Protein AF-A0A8T3CMQ9-F1 (afdb_monomer_lite)

pLDDT: mean 74.2, std 18.12, range [33.09, 94.25]

Radius of gyration: 25.22 Å; chains: 1; bounding box: 56×62×71 Å

Sequence (171 aa):
MFNLGRTTILVSIICSLKASTELPKGVDRHTYCESCLAITKEMETTERKLSVMSRPQLVERLVDDILCETASFQKHSDLPDDKFTVACKHLLDVHGEDFRDALLRRESERLDVLLCFQSSLACVGVKRHANQNKASFKDSDIENLLEENRENIRITRPVHTNFTKMDKDEL

Organism: NCBI:txid1534307

Foldseek 3Di:
DDDPDDDDPPPPPPPPPPPDQDAPPPADLQLLLLLLVLLLVVLVVQCVVPVVDDQLVSLCCSLVVDDQQDPSSVVRDPDDSVNSSVSNVVLSVPQVVLSSVQSSPDDPDRSSCSRCCPRSVSCPPPDPPPPVPPPPCDVVVVVVVCVVCVVVDDDDDDDPDPPDDDDDDDD

Secondary structure (DSSP, 8-state):
----------SSSSSS-S---PPPTT--HHHHHHHHHHHHHHHHHHHHHTTTS-HHHHHHHHHHT--TT-HHHHTT-SS-HHHHHHHHHHHHHHHHHHHHHHHHH-SS--HHIIIIIIIS-TTTT------S------HHHHHHHHHHTGGG---PPP--------PPP--

Structure (mmCIF, N/CA/C/O backbone):
data_AF-A0A8T3CMQ9-F1
#
_entry.id   AF-A0A8T3CMQ9-F1
#
loop_
_atom_site.group_PDB
_atom_site.id
_atom_site.type_symbol
_atom_site.label_atom_id
_atom_site.label_alt_id
_atom_site.label_comp_id
_atom_site.label_asym_id
_atom_site.label_entity_id
_atom_site.label_seq_id
_atom_site.pdbx_PDB_ins_code
_atom_site.Cartn_x
_atom_site.Cartn_y
_atom_site.Cartn_z
_atom_site.occupancy
_atom_site.B_iso_or_equiv
_atom_site.auth_seq_id
_atom_site.auth_comp_id
_atom_site.auth_asym_id
_atom_site.auth_atom_id
_atom_site.pdbx_PDB_model_num
ATOM 1 N N . MET A 1 1 ? -31.484 32.809 -38.516 1.00 38.22 1 MET A N 1
ATOM 2 C CA . MET A 1 1 ? -32.156 31.518 -38.254 1.00 38.22 1 MET A CA 1
ATOM 3 C C . MET A 1 1 ? -31.407 30.822 -37.137 1.00 38.22 1 MET A C 1
ATOM 5 O O . MET A 1 1 ? -30.219 30.571 -37.279 1.00 38.22 1 MET A O 1
ATOM 9 N N . PHE A 1 2 ? -32.085 30.614 -36.011 1.00 41.66 2 PHE A N 1
ATOM 10 C CA . PHE A 1 2 ? -31.596 29.836 -34.877 1.00 41.66 2 PHE A CA 1
ATOM 11 C C . PHE A 1 2 ? -31.521 28.357 -35.260 1.00 41.66 2 PHE A C 1
ATOM 13 O O . PHE A 1 2 ? -32.481 27.838 -35.818 1.00 41.66 2 PHE A O 1
ATOM 20 N N . ASN A 1 3 ? -30.423 27.691 -34.908 1.00 34.66 3 ASN A N 1
ATOM 21 C CA . ASN A 1 3 ? -30.440 26.304 -34.439 1.00 34.66 3 ASN A CA 1
ATOM 22 C C . ASN A 1 3 ? -29.225 26.087 -33.533 1.00 34.66 3 ASN A C 1
ATOM 24 O O . ASN A 1 3 ? -28.201 25.522 -33.901 1.00 34.66 3 ASN A O 1
ATOM 28 N N . LEU A 1 4 ? -29.377 26.640 -32.332 1.00 50.62 4 LEU A N 1
ATOM 29 C CA . LEU A 1 4 ? -28.588 26.382 -31.142 1.00 50.62 4 LEU A CA 1
ATOM 30 C C . LEU A 1 4 ? -29.315 25.245 -30.409 1.00 50.62 4 LEU A C 1
ATOM 32 O O . LEU A 1 4 ? -30.372 25.475 -29.826 1.00 50.62 4 LEU A O 1
ATOM 36 N N . GLY A 1 5 ? -28.831 24.007 -30.507 1.00 47.41 5 GLY A N 1
ATOM 37 C CA . GLY A 1 5 ? -29.563 22.882 -29.934 1.00 47.41 5 GLY A CA 1
ATOM 38 C C . GLY A 1 5 ? -28.807 21.562 -29.943 1.00 47.41 5 GLY A C 1
ATOM 39 O O . GLY A 1 5 ? -28.726 20.903 -30.969 1.00 47.41 5 GLY A O 1
ATOM 40 N N . ARG A 1 6 ? -28.395 21.142 -28.741 1.00 55.41 6 ARG A N 1
ATOM 41 C CA . ARG A 1 6 ? -28.188 19.740 -28.337 1.00 55.41 6 ARG A CA 1
ATOM 42 C C . ARG A 1 6 ? -26.960 19.014 -28.907 1.00 55.41 6 ARG A C 1
ATOM 44 O O . ARG A 1 6 ? -27.089 17.994 -29.569 1.00 55.41 6 ARG A O 1
ATOM 51 N N . THR A 1 7 ? -25.776 19.415 -28.457 1.00 55.72 7 THR A N 1
ATOM 52 C CA . THR A 1 7 ? -24.668 18.469 -28.225 1.00 55.72 7 THR A CA 1
ATOM 53 C C . THR A 1 7 ? -24.259 18.519 -26.757 1.00 55.72 7 THR A C 1
ATOM 55 O O . THR A 1 7 ? -23.317 19.175 -26.336 1.00 55.72 7 THR A O 1
ATOM 58 N N . THR A 1 8 ? -25.104 17.849 -25.977 1.00 52.03 8 THR A N 1
ATOM 59 C CA . THR A 1 8 ? -24.703 16.903 -24.935 1.00 52.03 8 THR A CA 1
ATOM 60 C C . THR A 1 8 ? -23.704 17.400 -23.890 1.00 52.03 8 THR A C 1
ATOM 62 O O . THR A 1 8 ? -22.504 17.154 -23.933 1.00 52.03 8 THR A O 1
ATOM 65 N N . ILE A 1 9 ? -24.287 18.014 -22.865 1.00 52.09 9 ILE A N 1
ATOM 66 C CA . ILE A 1 9 ? -23.825 18.028 -21.477 1.00 52.09 9 ILE A CA 1
ATOM 67 C C . ILE A 1 9 ? -23.526 16.571 -21.054 1.00 52.09 9 ILE A C 1
ATOM 69 O O . ILE A 1 9 ? -24.392 15.877 -20.536 1.00 52.09 9 ILE A O 1
ATOM 73 N N . LEU A 1 10 ? -22.327 16.067 -21.348 1.00 49.25 10 LEU A N 1
ATOM 74 C CA . LEU A 1 10 ? -21.850 14.730 -20.950 1.00 49.25 10 LEU A CA 1
ATOM 75 C C . LEU A 1 10 ? -20.390 14.773 -20.468 1.00 49.25 10 LEU A C 1
ATOM 77 O O . LEU A 1 10 ? -19.663 13.796 -20.563 1.00 49.25 10 LEU A O 1
ATOM 81 N N . VAL A 1 11 ? -19.942 15.916 -19.940 1.00 50.50 11 VAL A N 1
ATOM 82 C CA . VAL A 1 11 ? -18.594 16.052 -19.345 1.00 50.50 11 VAL A CA 1
ATOM 83 C C . VAL A 1 11 ? -18.657 16.300 -17.828 1.00 50.50 11 VAL A C 1
ATOM 85 O O . VAL A 1 11 ? -17.646 16.268 -17.141 1.00 50.50 11 VAL A O 1
ATOM 88 N N . SER A 1 12 ? -19.853 16.461 -17.248 1.00 47.94 12 SER A N 1
ATOM 89 C CA . SER A 1 12 ? -20.006 16.823 -15.827 1.00 47.94 12 SER A CA 1
ATOM 90 C C . SER A 1 12 ? -20.242 15.646 -14.863 1.00 47.94 12 SER A C 1
ATOM 92 O O . SER A 1 12 ? -20.352 15.884 -13.663 1.00 47.94 12 SER A O 1
ATOM 94 N N . ILE A 1 13 ? -20.311 14.392 -15.330 1.00 51.28 13 ILE A N 1
ATOM 95 C CA . ILE A 1 13 ? -20.595 13.209 -14.479 1.00 51.28 13 ILE A CA 1
ATOM 96 C C . ILE A 1 13 ? -19.397 12.245 -14.432 1.00 51.28 13 ILE A C 1
ATOM 98 O O . ILE A 1 13 ? -19.554 11.033 -14.386 1.00 51.28 13 ILE A O 1
ATOM 102 N N . ILE A 1 14 ? -18.170 12.767 -14.471 1.00 50.75 14 ILE A N 1
ATOM 103 C CA . ILE A 1 14 ? -16.961 11.966 -14.188 1.00 50.75 14 ILE A CA 1
ATOM 104 C C . ILE A 1 14 ? -16.330 12.385 -12.841 1.00 50.75 14 ILE A C 1
ATOM 106 O O . ILE A 1 14 ? -15.496 11.682 -12.285 1.00 50.75 14 ILE A O 1
ATOM 110 N N . CYS A 1 15 ? -16.799 13.478 -12.224 1.00 46.88 15 CYS A N 1
ATOM 111 C CA . CYS A 1 15 ? -16.174 14.071 -11.033 1.00 46.88 15 CYS A CA 1
ATOM 112 C C . CYS A 1 15 ? -16.724 13.623 -9.663 1.00 46.88 15 CYS A C 1
ATOM 114 O O . CYS A 1 15 ? -16.370 14.236 -8.658 1.00 46.88 15 CYS A O 1
ATOM 116 N N . SER A 1 16 ? -17.573 12.593 -9.553 1.00 42.88 16 SER A N 1
ATOM 117 C CA . SER A 1 16 ? -18.178 12.249 -8.241 1.00 42.88 16 SER A CA 1
ATOM 118 C C . SER A 1 16 ? -18.223 10.763 -7.885 1.00 42.88 16 SER A C 1
ATOM 120 O O . SER A 1 16 ? -18.827 10.404 -6.882 1.00 42.88 16 SER A O 1
ATOM 122 N N . LEU A 1 17 ? -17.546 9.903 -8.646 1.00 45.91 17 LEU A N 1
ATOM 123 C CA . LEU A 1 17 ? -17.463 8.463 -8.369 1.00 45.91 17 LEU A CA 1
ATOM 124 C C . LEU A 1 17 ? -16.039 8.016 -8.010 1.00 45.91 17 LEU A C 1
ATOM 126 O O . LEU A 1 17 ? -15.643 6.897 -8.311 1.00 45.91 17 LEU A O 1
ATOM 130 N N . LYS A 1 18 ? -15.272 8.845 -7.287 1.00 53.72 18 LYS A N 1
ATOM 131 C CA . LYS A 1 18 ? -14.305 8.258 -6.347 1.00 53.72 18 LYS A CA 1
ATOM 132 C C . LYS A 1 18 ? -15.130 7.706 -5.197 1.00 53.72 18 LYS A C 1
ATOM 134 O O . LYS A 1 18 ? -15.404 8.404 -4.224 1.00 53.72 18 LYS A O 1
ATOM 139 N N . ALA A 1 19 ? -15.651 6.506 -5.446 1.00 52.81 19 ALA A N 1
ATOM 140 C CA . ALA A 1 19 ? -16.470 5.733 -4.542 1.00 52.81 19 ALA A CA 1
ATOM 141 C C . ALA A 1 19 ? -15.854 5.799 -3.147 1.00 52.81 19 ALA A C 1
ATOM 143 O O . ALA A 1 19 ? -14.639 5.670 -2.985 1.00 52.81 19 ALA A O 1
ATOM 144 N N . SER A 1 20 ? -16.696 6.039 -2.146 1.00 56.69 20 SER A N 1
ATOM 145 C CA . SER A 1 20 ? -16.342 5.754 -0.763 1.00 56.69 20 SER A CA 1
ATOM 146 C C . SER A 1 20 ? -15.700 4.372 -0.741 1.00 56.69 20 SER A C 1
ATOM 148 O O . SER A 1 20 ? -16.359 3.421 -1.152 1.00 56.69 20 SER A O 1
ATOM 150 N N . THR A 1 21 ? -14.426 4.280 -0.347 1.00 65.50 21 THR A N 1
ATOM 151 C CA . THR A 1 21 ? -13.707 3.008 -0.243 1.00 65.50 21 THR A CA 1
ATOM 152 C C . THR A 1 21 ? -14.597 2.044 0.534 1.00 65.50 21 THR A C 1
ATOM 154 O O . THR A 1 21 ? -14.900 2.310 1.701 1.00 65.50 21 THR A O 1
ATOM 157 N N . GLU A 1 22 ? -15.113 1.009 -0.130 1.00 80.56 22 GLU A N 1
ATOM 158 C CA . GLU A 1 22 ? -15.978 0.035 0.525 1.00 80.56 22 GLU A CA 1
ATOM 159 C C . GLU A 1 22 ? -15.117 -0.706 1.547 1.00 80.56 22 GLU A C 1
ATOM 161 O O . GLU A 1 22 ? -14.062 -1.242 1.213 1.00 80.56 22 GLU A O 1
ATOM 166 N N . LEU A 1 23 ? -15.499 -0.621 2.820 1.00 86.69 23 LEU A N 1
ATOM 167 C CA . LEU A 1 23 ? -14.726 -1.212 3.905 1.00 86.69 23 LEU A CA 1
ATOM 168 C C . LEU A 1 23 ? -15.211 -2.643 4.148 1.00 86.69 23 LEU A C 1
ATOM 170 O O . LEU A 1 23 ? -16.426 -2.876 4.170 1.00 86.69 23 LEU A O 1
ATOM 174 N N . PRO A 1 24 ? -14.301 -3.596 4.411 1.00 88.81 24 PRO A N 1
ATOM 175 C CA . PRO A 1 24 ? -14.709 -4.936 4.790 1.00 88.81 24 PRO A CA 1
ATOM 176 C C . PRO A 1 24 ? -15.499 -4.905 6.105 1.00 88.81 24 PRO A C 1
ATOM 178 O O . PRO A 1 24 ? -15.272 -4.075 6.991 1.00 88.81 24 PRO A O 1
ATOM 181 N N . LYS A 1 25 ? -16.453 -5.830 6.249 1.00 86.31 25 LYS A N 1
ATOM 182 C CA . LYS A 1 25 ? -17.323 -5.894 7.433 1.00 86.31 25 LYS A CA 1
ATOM 183 C C . LYS A 1 25 ? -16.494 -5.977 8.717 1.00 86.31 25 LYS A C 1
ATOM 185 O O . LYS A 1 25 ? -15.635 -6.839 8.855 1.00 86.31 25 LYS A O 1
ATOM 190 N N . GLY A 1 26 ? -16.806 -5.110 9.680 1.00 83.00 26 GLY A N 1
ATOM 191 C CA . GLY A 1 26 ? -16.168 -5.104 11.001 1.00 83.00 26 GLY A CA 1
ATOM 192 C C . GLY A 1 26 ? -14.825 -4.369 11.078 1.00 83.00 26 GLY A C 1
ATOM 193 O O . GLY A 1 26 ? -14.278 -4.264 12.180 1.00 83.00 26 GLY A O 1
ATOM 194 N N . VAL A 1 27 ? -14.335 -3.830 9.957 1.00 87.44 27 VAL A N 1
ATOM 195 C CA . VAL A 1 27 ? -13.130 -2.999 9.873 1.00 87.44 27 VAL A CA 1
ATOM 196 C C . VAL A 1 27 ? -13.534 -1.532 9.772 1.00 87.44 27 VAL A C 1
ATOM 198 O O . VAL A 1 27 ? -14.283 -1.139 8.878 1.00 87.44 27 VAL A O 1
ATOM 201 N N . ASP A 1 28 ? -13.043 -0.709 10.695 1.00 88.50 28 ASP A N 1
ATOM 202 C CA . ASP A 1 28 ? -13.224 0.737 10.619 1.00 88.50 28 ASP A CA 1
ATOM 203 C C . ASP A 1 28 ? -12.142 1.400 9.751 1.00 88.50 28 ASP A C 1
ATOM 205 O O . ASP A 1 28 ? -11.120 0.807 9.395 1.00 88.50 28 ASP A O 1
ATOM 209 N N . ARG A 1 29 ? -12.368 2.668 9.398 1.00 89.31 29 ARG A N 1
ATOM 210 C CA . ARG A 1 29 ? -11.481 3.399 8.488 1.00 89.31 29 ARG A CA 1
ATOM 211 C C . ARG A 1 29 ? -10.080 3.625 9.058 1.00 89.31 29 ARG A C 1
ATOM 213 O O . ARG A 1 29 ? -9.127 3.704 8.289 1.00 89.31 29 ARG A O 1
ATOM 220 N N . HIS A 1 30 ? -9.947 3.731 10.380 1.00 87.56 30 HIS A N 1
ATOM 221 C CA . HIS A 1 30 ? -8.646 3.871 11.022 1.00 87.56 30 HIS A CA 1
ATOM 222 C C . HIS A 1 30 ? -7.858 2.565 10.893 1.00 87.56 30 HIS A C 1
ATOM 224 O O . HIS A 1 30 ? -6.737 2.592 10.395 1.00 87.56 30 HIS A O 1
ATOM 230 N N . THR A 1 31 ? -8.465 1.417 11.219 1.00 86.94 31 THR A N 1
ATOM 231 C CA . THR A 1 31 ? -7.854 0.095 10.987 1.00 86.94 31 THR A CA 1
ATOM 232 C C . THR A 1 31 ? -7.465 -0.105 9.524 1.00 86.94 31 THR A C 1
ATOM 234 O O . THR A 1 31 ? -6.372 -0.591 9.240 1.00 86.94 31 THR A O 1
ATOM 237 N N . TYR A 1 32 ? -8.327 0.298 8.590 1.00 90.38 32 TYR A N 1
ATOM 238 C CA . TYR A 1 32 ? -8.062 0.166 7.158 1.00 90.38 32 TYR A CA 1
ATOM 239 C C . TYR A 1 32 ? -6.863 1.014 6.702 1.00 90.38 32 TYR A C 1
ATOM 241 O O . TYR A 1 32 ? -5.991 0.524 5.985 1.00 90.38 32 TYR A O 1
ATOM 249 N N . CYS A 1 33 ? -6.767 2.264 7.169 1.00 90.94 33 CYS A N 1
ATOM 250 C CA . CYS A 1 33 ? -5.608 3.118 6.910 1.00 90.94 33 CYS A CA 1
ATOM 251 C C . CYS A 1 33 ? -4.321 2.539 7.512 1.00 90.94 33 CYS A C 1
ATOM 253 O O . CYS A 1 33 ? -3.334 2.403 6.795 1.00 90.94 33 CYS A O 1
ATOM 255 N N . GLU A 1 34 ? -4.330 2.143 8.788 1.00 88.31 34 GLU A N 1
ATOM 256 C CA . GLU A 1 34 ? -3.153 1.557 9.445 1.00 88.31 34 GLU A CA 1
ATOM 257 C C . GLU A 1 34 ? -2.685 0.269 8.750 1.00 88.31 34 GLU A C 1
ATOM 259 O O . GLU A 1 34 ? -1.486 0.062 8.571 1.00 88.31 34 GLU A O 1
ATOM 264 N N . SER A 1 35 ? -3.622 -0.545 8.255 1.00 89.44 35 SER A N 1
ATOM 265 C CA . SER A 1 35 ? -3.309 -1.744 7.465 1.00 89.44 35 SER A CA 1
ATOM 266 C C . SER A 1 35 ? -2.594 -1.393 6.162 1.00 89.44 35 SER A C 1
ATOM 268 O O . SER A 1 35 ? -1.588 -2.012 5.818 1.00 89.44 35 SER A O 1
ATOM 270 N N . CYS A 1 36 ? -3.054 -0.354 5.457 1.00 91.94 36 CYS A N 1
ATOM 271 C CA . CYS A 1 36 ? -2.364 0.127 4.264 1.00 91.94 36 CYS A CA 1
ATOM 272 C C . CYS A 1 36 ? -0.956 0.637 4.595 1.00 91.94 36 CYS A C 1
ATOM 274 O O . CYS A 1 36 ? 0.011 0.291 3.919 1.00 91.94 36 CYS A O 1
ATOM 276 N N . LEU A 1 37 ? -0.804 1.415 5.668 1.00 90.19 37 LEU A N 1
ATOM 277 C CA . LEU A 1 37 ? 0.503 1.930 6.074 1.00 90.19 37 LEU A CA 1
ATOM 278 C C . LEU A 1 37 ? 1.478 0.803 6.424 1.00 90.19 37 LEU A C 1
ATOM 280 O O . LEU A 1 37 ? 2.637 0.848 6.008 1.00 90.19 37 LEU A O 1
ATOM 284 N N . ALA A 1 38 ? 1.010 -0.238 7.109 1.00 87.56 38 ALA A N 1
ATOM 285 C CA . ALA A 1 38 ? 1.816 -1.421 7.374 1.00 87.56 38 ALA A CA 1
ATOM 286 C C . ALA A 1 38 ? 2.229 -2.142 6.078 1.00 87.56 38 ALA A C 1
ATOM 288 O O . ALA A 1 38 ? 3.399 -2.506 5.952 1.00 87.56 38 ALA A O 1
ATOM 289 N N . ILE A 1 39 ? 1.332 -2.253 5.084 1.00 89.69 39 ILE A N 1
ATOM 290 C CA . ILE A 1 39 ? 1.652 -2.826 3.764 1.00 89.69 39 ILE A CA 1
ATOM 291 C C . ILE A 1 39 ? 2.798 -2.028 3.137 1.00 89.69 39 ILE A C 1
ATOM 293 O O . ILE A 1 39 ? 3.815 -2.596 2.744 1.00 89.69 39 ILE A O 1
ATOM 297 N N . THR A 1 40 ? 2.674 -0.698 3.097 1.00 90.69 40 THR A N 1
ATOM 298 C CA . THR A 1 40 ? 3.692 0.153 2.463 1.00 90.69 40 THR A CA 1
ATOM 299 C C . THR A 1 40 ? 5.050 0.065 3.145 1.00 90.69 40 THR A C 1
ATOM 301 O O . THR A 1 40 ? 6.082 0.104 2.480 1.00 90.69 40 THR A O 1
ATOM 304 N N . LYS A 1 41 ? 5.071 -0.123 4.464 1.00 88.06 41 LYS A N 1
ATOM 305 C CA . LYS A 1 41 ? 6.309 -0.266 5.228 1.00 88.06 41 LYS A CA 1
ATOM 306 C C . LYS A 1 41 ? 6.998 -1.612 4.991 1.00 88.06 41 LYS A C 1
ATOM 308 O O . LYS A 1 41 ? 8.233 -1.673 4.945 1.00 88.06 41 LYS A O 1
ATOM 313 N N . GLU A 1 42 ? 6.221 -2.680 4.826 1.00 86.69 42 GLU A N 1
ATOM 314 C CA . GLU A 1 42 ? 6.749 -3.982 4.414 1.00 86.69 42 GLU A CA 1
ATOM 315 C C . GLU A 1 42 ? 7.292 -3.896 2.980 1.00 86.69 42 GLU A C 1
ATOM 317 O O . GLU A 1 42 ? 8.437 -4.281 2.746 1.00 86.69 42 GLU A O 1
ATOM 322 N N . MET A 1 43 ? 6.558 -3.262 2.055 1.00 88.62 43 MET A N 1
ATOM 323 C CA . MET A 1 43 ? 7.029 -3.003 0.687 1.00 88.62 43 MET A CA 1
ATOM 324 C C . MET A 1 43 ? 8.343 -2.216 0.664 1.00 88.62 43 MET A C 1
ATOM 326 O O . MET A 1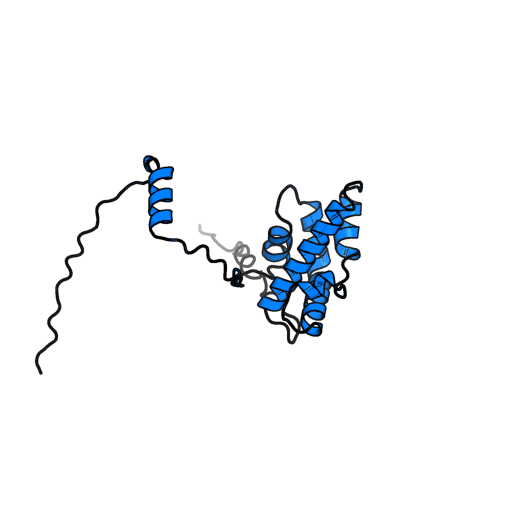 43 ? 9.283 -2.626 -0.004 1.00 88.62 43 MET A O 1
ATOM 330 N N . GLU A 1 44 ? 8.472 -1.130 1.430 1.00 88.69 44 GLU A N 1
ATOM 331 C CA . GLU A 1 44 ? 9.731 -0.376 1.545 1.00 88.69 44 GLU A CA 1
ATOM 332 C C . GLU A 1 44 ? 10.893 -1.251 2.033 1.00 88.69 44 GLU A C 1
ATOM 334 O O . GLU A 1 44 ? 12.045 -1.095 1.621 1.00 88.69 44 GLU A O 1
ATOM 339 N N . THR A 1 45 ? 10.607 -2.171 2.951 1.00 86.50 45 THR A N 1
ATOM 340 C CA . THR A 1 45 ? 11.610 -3.082 3.503 1.00 86.50 45 THR A CA 1
ATOM 341 C C . THR A 1 45 ? 12.029 -4.129 2.478 1.00 86.50 45 THR A C 1
ATOM 343 O O . THR A 1 45 ? 13.224 -4.406 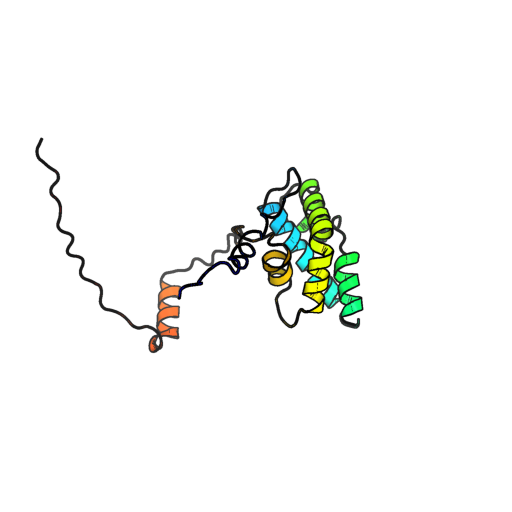2.350 1.00 86.50 45 THR A O 1
ATOM 346 N N . THR A 1 46 ? 11.079 -4.663 1.719 1.00 85.56 46 THR A N 1
ATOM 347 C CA . THR A 1 46 ? 11.323 -5.593 0.615 1.00 85.56 46 THR A CA 1
ATOM 348 C C . THR A 1 46 ? 12.039 -4.908 -0.550 1.00 85.56 46 THR A C 1
ATOM 350 O O . THR A 1 46 ? 13.013 -5.456 -1.060 1.00 85.56 46 THR A O 1
ATOM 353 N N . GLU A 1 47 ? 11.676 -3.672 -0.898 1.00 87.56 47 GLU A N 1
ATOM 354 C CA . GLU A 1 47 ? 12.326 -2.872 -1.947 1.00 87.56 47 GLU A CA 1
ATOM 355 C C . GLU A 1 47 ? 13.816 -2.671 -1.653 1.00 87.56 47 GLU A C 1
ATOM 357 O O . GLU A 1 47 ? 14.660 -2.869 -2.526 1.00 87.56 47 GLU A O 1
ATOM 362 N N . ARG A 1 48 ? 14.168 -2.383 -0.393 1.00 88.12 48 ARG A N 1
ATOM 363 C CA . ARG A 1 48 ? 15.573 -2.287 0.037 1.00 88.12 48 ARG A CA 1
ATOM 364 C C . ARG A 1 48 ? 16.336 -3.608 -0.102 1.00 88.12 48 ARG A C 1
ATOM 366 O O . ARG A 1 48 ? 17.520 -3.586 -0.432 1.00 88.12 48 ARG A O 1
ATOM 373 N N . LYS A 1 49 ? 15.681 -4.747 0.152 1.00 86.50 49 LYS A N 1
ATOM 374 C CA . LYS A 1 49 ? 16.289 -6.088 0.052 1.00 86.50 49 LYS A CA 1
ATOM 375 C C . LYS A 1 49 ? 16.464 -6.544 -1.398 1.00 86.50 49 LYS A C 1
ATOM 377 O O . LYS A 1 49 ? 17.423 -7.245 -1.698 1.00 86.50 49 LYS A O 1
ATOM 382 N N . LEU A 1 50 ? 15.547 -6.154 -2.281 1.00 86.06 50 LEU A N 1
ATOM 383 C CA . LEU A 1 50 ? 15.473 -6.601 -3.675 1.00 86.06 50 LEU A CA 1
ATOM 384 C C . LEU A 1 50 ? 16.000 -5.554 -4.671 1.00 86.06 50 LEU A C 1
ATOM 386 O O . LEU A 1 50 ? 15.685 -5.613 -5.857 1.00 86.06 50 LEU A O 1
ATOM 390 N N . SER A 1 51 ? 16.833 -4.618 -4.212 1.00 78.81 51 SER A N 1
ATOM 391 C CA . SER A 1 51 ? 17.309 -3.453 -4.979 1.00 78.81 51 SER A CA 1
ATOM 392 C C . SER A 1 51 ? 18.062 -3.776 -6.279 1.00 78.81 51 SER A C 1
ATOM 394 O O . SER A 1 51 ? 18.253 -2.895 -7.111 1.00 78.81 51 SER A O 1
ATOM 396 N N . VAL A 1 52 ? 18.470 -5.032 -6.474 1.00 87.38 52 VAL A N 1
ATOM 397 C CA . VAL A 1 52 ? 19.184 -5.512 -7.669 1.00 87.38 52 VAL A CA 1
ATOM 398 C C . VAL A 1 52 ? 18.228 -5.960 -8.792 1.00 87.38 52 VAL A C 1
ATOM 400 O O . VAL A 1 52 ? 18.668 -6.241 -9.905 1.00 87.38 52 VAL A O 1
ATOM 403 N N . MET A 1 53 ? 16.922 -6.061 -8.523 1.00 88.75 53 MET A N 1
ATOM 404 C CA . MET A 1 53 ? 15.927 -6.513 -9.502 1.00 88.75 53 MET A CA 1
ATOM 405 C C . MET A 1 53 ? 15.540 -5.417 -10.501 1.00 88.75 53 MET A C 1
ATOM 407 O O . MET A 1 53 ? 15.581 -4.223 -10.201 1.00 88.75 53 MET A O 1
ATOM 411 N N . SER A 1 54 ? 15.104 -5.830 -11.697 1.00 91.12 54 SER A N 1
ATOM 412 C CA . SER A 1 54 ? 14.484 -4.899 -12.648 1.00 91.12 54 SER A CA 1
ATOM 413 C C . SER A 1 54 ? 13.173 -4.350 -12.079 1.00 91.12 54 SER A C 1
ATOM 415 O O . SER A 1 54 ? 12.492 -5.038 -11.316 1.00 91.12 54 SER A O 1
ATOM 417 N N . ARG A 1 55 ? 12.786 -3.126 -12.468 1.00 89.88 55 ARG A N 1
ATOM 418 C CA . ARG A 1 55 ? 11.583 -2.477 -11.920 1.00 89.88 55 ARG A CA 1
ATOM 419 C C . ARG A 1 55 ? 10.318 -3.342 -12.043 1.00 89.88 55 ARG A C 1
ATOM 421 O O . ARG A 1 55 ? 9.657 -3.493 -11.024 1.00 89.88 55 ARG A O 1
ATOM 428 N N . PRO A 1 56 ? 9.997 -3.963 -13.195 1.00 91.25 56 PRO A N 1
ATOM 429 C CA . PRO A 1 56 ? 8.800 -4.797 -13.304 1.00 91.25 56 PRO A CA 1
ATOM 430 C C . PRO A 1 56 ? 8.837 -6.017 -12.376 1.00 91.25 56 PRO A C 1
ATOM 432 O O . PRO A 1 56 ? 7.876 -6.278 -11.666 1.00 91.25 56 PRO A O 1
ATOM 435 N N . GLN A 1 57 ? 9.973 -6.720 -12.305 1.00 90.94 57 GLN A N 1
ATOM 436 C CA . GLN A 1 57 ? 10.124 -7.885 -11.423 1.00 90.94 57 GLN A CA 1
ATOM 437 C C . GLN A 1 57 ? 10.033 -7.507 -9.944 1.00 90.94 57 GLN A C 1
ATOM 439 O O . GLN A 1 57 ? 9.463 -8.247 -9.149 1.00 90.94 57 GLN A O 1
ATOM 444 N N . LEU A 1 58 ? 10.601 -6.356 -9.581 1.00 89.81 58 LEU A N 1
ATOM 445 C CA . LEU A 1 58 ? 10.496 -5.808 -8.240 1.00 89.81 58 LEU A CA 1
ATOM 446 C C . LEU A 1 58 ? 9.038 -5.497 -7.884 1.00 89.81 58 LEU A C 1
ATOM 448 O O . LEU A 1 58 ? 8.619 -5.836 -6.787 1.00 89.81 58 LEU A O 1
ATOM 452 N N . VAL A 1 59 ? 8.267 -4.878 -8.784 1.00 90.56 59 VAL A N 1
ATOM 453 C CA . VAL A 1 59 ? 6.858 -4.544 -8.518 1.00 90.56 59 VAL A CA 1
ATOM 454 C C . VAL A 1 59 ? 6.010 -5.790 -8.290 1.00 90.56 59 VAL A C 1
ATOM 456 O O . VAL A 1 59 ? 5.282 -5.822 -7.302 1.00 90.56 59 VAL A O 1
ATOM 459 N N . GLU A 1 60 ? 6.153 -6.824 -9.123 1.00 90.19 60 GLU A N 1
ATOM 460 C CA . GLU A 1 60 ? 5.433 -8.090 -8.908 1.00 90.19 60 GLU A CA 1
ATOM 461 C C . GLU A 1 60 ? 5.752 -8.670 -7.530 1.00 90.19 60 GLU A C 1
ATOM 463 O O . GLU A 1 60 ? 4.861 -8.978 -6.747 1.00 90.19 60 GLU A O 1
ATOM 468 N N . ARG A 1 61 ? 7.039 -8.698 -7.167 1.00 87.69 61 ARG A N 1
ATOM 469 C CA . ARG A 1 61 ? 7.484 -9.159 -5.847 1.00 87.69 61 ARG A CA 1
ATOM 470 C C . ARG A 1 61 ? 6.927 -8.316 -4.706 1.00 87.69 61 ARG A C 1
ATOM 472 O O . ARG A 1 61 ? 6.565 -8.857 -3.670 1.00 87.69 61 ARG A O 1
ATOM 479 N N . LEU A 1 62 ? 6.859 -6.999 -4.877 1.00 87.12 62 LEU A N 1
ATOM 480 C CA . LEU A 1 62 ? 6.354 -6.097 -3.848 1.00 87.12 62 LEU A CA 1
ATOM 481 C C . LEU A 1 62 ? 4.870 -6.290 -3.566 1.00 87.12 62 LEU A C 1
ATOM 483 O O . LEU A 1 62 ? 4.475 -6.023 -2.440 1.00 87.12 62 LEU A O 1
ATOM 487 N N . VAL A 1 63 ? 4.067 -6.706 -4.545 1.00 86.50 63 VAL A N 1
ATOM 488 C CA . VAL A 1 63 ? 2.625 -6.915 -4.359 1.00 86.50 63 VAL A CA 1
ATOM 489 C C . VAL A 1 63 ? 2.326 -8.363 -3.972 1.00 86.50 63 VAL A C 1
ATOM 491 O O . VAL A 1 63 ? 1.592 -8.590 -3.012 1.00 86.50 63 VAL A O 1
ATOM 494 N N . ASP A 1 64 ? 2.940 -9.332 -4.652 1.00 84.56 64 ASP A N 1
ATOM 495 C CA . ASP A 1 64 ? 2.632 -10.756 -4.484 1.00 84.56 64 ASP A CA 1
ATOM 496 C C . ASP A 1 64 ? 3.252 -11.365 -3.221 1.00 84.56 64 ASP A C 1
ATOM 498 O O . ASP A 1 64 ? 2.653 -12.247 -2.603 1.00 84.56 64 ASP A O 1
ATOM 502 N N . ASP A 1 65 ? 4.435 -10.898 -2.803 1.00 79.44 65 ASP A N 1
ATOM 503 C CA . ASP A 1 65 ? 5.113 -11.447 -1.623 1.00 79.44 65 ASP A CA 1
ATOM 504 C C . ASP A 1 65 ? 4.618 -10.802 -0.308 1.00 79.44 65 ASP A C 1
ATOM 506 O O . ASP A 1 65 ? 5.151 -11.100 0.767 1.00 79.44 65 ASP A O 1
ATOM 510 N N . ILE A 1 66 ? 3.605 -9.921 -0.345 1.00 79.31 66 ILE A N 1
ATOM 511 C CA . ILE A 1 66 ? 3.032 -9.362 0.887 1.00 79.31 66 ILE A CA 1
ATOM 512 C C . ILE A 1 66 ? 2.222 -10.421 1.615 1.00 79.31 66 ILE A C 1
ATOM 514 O O . ILE A 1 66 ? 1.164 -10.871 1.178 1.00 79.31 66 ILE A O 1
ATOM 518 N N . LEU A 1 67 ? 2.683 -10.732 2.820 1.00 74.94 67 LEU A N 1
ATOM 519 C CA . LEU A 1 67 ? 2.016 -11.649 3.722 1.00 74.94 67 LEU A CA 1
ATOM 520 C C . LEU A 1 67 ? 1.316 -10.867 4.838 1.00 74.94 67 LEU A C 1
ATOM 522 O O . LEU A 1 67 ? 1.933 -10.483 5.834 1.00 74.94 67 LEU A O 1
ATOM 526 N N . CYS A 1 68 ? -0.001 -10.703 4.695 1.00 78.94 68 CYS A N 1
ATOM 527 C CA . CYS A 1 68 ? -0.891 -10.063 5.675 1.00 78.94 68 CYS A CA 1
ATOM 528 C C . CYS A 1 68 ? -0.919 -10.738 7.059 1.00 78.94 68 CYS A C 1
ATOM 530 O O . CYS A 1 68 ? -1.492 -10.199 7.999 1.00 78.94 68 CYS A O 1
ATOM 532 N N . GLU A 1 69 ? -0.333 -11.928 7.179 1.00 70.06 69 GLU A N 1
ATOM 533 C CA . GLU A 1 69 ? -0.312 -12.750 8.394 1.00 70.06 69 GLU A CA 1
ATOM 534 C C . GLU A 1 69 ? 1.034 -12.662 9.138 1.00 70.06 69 GLU A C 1
ATOM 536 O O . GLU A 1 69 ? 1.266 -13.383 10.106 1.00 70.06 69 GLU A O 1
ATOM 541 N N . THR A 1 70 ? 1.959 -11.806 8.689 1.00 65.12 70 THR A N 1
ATOM 542 C CA . THR A 1 70 ? 3.295 -11.707 9.290 1.00 65.12 70 THR A CA 1
ATOM 543 C C . THR A 1 70 ? 3.310 -10.925 10.601 1.00 65.12 70 THR A C 1
ATOM 545 O O . THR A 1 70 ? 2.606 -9.935 10.793 1.00 65.12 70 THR A O 1
ATOM 548 N N . ALA A 1 71 ? 4.208 -11.324 11.504 1.00 53.56 71 ALA A N 1
ATOM 549 C CA . ALA A 1 71 ? 4.403 -10.658 12.791 1.00 53.56 71 ALA A CA 1
ATOM 550 C C . ALA A 1 71 ? 4.890 -9.195 12.662 1.00 53.56 71 ALA A C 1
ATOM 552 O O . ALA A 1 71 ? 4.720 -8.410 13.595 1.00 53.56 71 ALA A O 1
ATOM 553 N N . SER A 1 72 ? 5.510 -8.811 11.534 1.00 56.94 72 SER A N 1
ATOM 554 C CA . SER A 1 72 ? 5.864 -7.410 11.239 1.00 56.94 72 SER A CA 1
ATOM 555 C C . SER A 1 72 ? 4.623 -6.566 10.964 1.00 56.94 72 SER A C 1
ATOM 557 O O . SER A 1 72 ? 4.550 -5.425 11.415 1.00 56.94 72 SER A O 1
ATOM 559 N N . PHE A 1 73 ? 3.631 -7.159 10.305 1.00 58.47 73 PHE A N 1
ATOM 560 C CA . PHE A 1 73 ? 2.335 -6.563 10.030 1.00 58.47 73 PHE A CA 1
ATOM 561 C C . PHE A 1 73 ? 1.528 -6.355 11.324 1.00 58.47 73 PHE A C 1
ATOM 563 O O . PHE A 1 73 ? 1.051 -5.257 11.596 1.00 58.47 73 PHE A O 1
ATOM 570 N N . GLN A 1 74 ? 1.493 -7.367 12.194 1.00 60.94 74 GLN A N 1
ATOM 571 C CA . GLN A 1 74 ? 0.763 -7.355 13.474 1.00 60.94 74 GLN A CA 1
ATOM 572 C C . GLN A 1 74 ? 1.374 -6.428 14.542 1.00 60.94 74 GLN A C 1
ATOM 574 O O . GLN A 1 74 ? 0.691 -5.987 15.460 1.00 60.94 74 GLN A O 1
ATOM 579 N N . LYS A 1 75 ? 2.659 -6.069 14.422 1.00 59.84 75 LYS A N 1
ATOM 580 C CA . LYS A 1 75 ? 3.349 -5.184 15.382 1.00 59.84 75 LYS A CA 1
ATOM 581 C C . LYS A 1 75 ? 2.931 -3.712 15.311 1.00 59.84 75 LYS A C 1
ATOM 583 O O . LYS A 1 75 ? 3.397 -2.921 16.133 1.00 59.84 75 LYS A O 1
ATOM 588 N N . HIS A 1 76 ? 2.141 -3.323 14.313 1.00 53.22 76 HIS A N 1
ATOM 589 C CA . HIS A 1 76 ? 1.843 -1.921 14.019 1.00 53.22 76 HIS A CA 1
ATOM 590 C C . HIS A 1 76 ? 0.515 -1.410 14.577 1.00 53.22 76 HIS A C 1
ATOM 592 O O . HIS A 1 76 ? 0.214 -0.234 14.392 1.00 53.22 76 HIS A O 1
ATOM 598 N N . SER A 1 77 ? -0.231 -2.220 15.329 1.00 51.16 77 SER A N 1
ATOM 599 C CA . SER A 1 77 ? -1.489 -1.760 15.908 1.00 51.16 77 SER A CA 1
ATOM 600 C C . SER A 1 77 ? -1.839 -2.453 17.218 1.00 51.16 77 SER A C 1
ATOM 602 O O . SER A 1 77 ? -1.765 -3.672 17.295 1.00 51.16 77 SER A O 1
ATOM 604 N N . ASP A 1 78 ? -2.365 -1.703 18.188 1.00 58.91 78 ASP A N 1
ATOM 605 C CA . ASP A 1 78 ? -3.089 -2.239 19.357 1.00 58.91 78 ASP A CA 1
ATOM 606 C C . ASP A 1 78 ? -4.463 -2.846 18.970 1.00 58.91 78 ASP A C 1
ATOM 608 O O . ASP A 1 78 ? -5.391 -2.913 19.778 1.00 58.91 78 ASP A O 1
ATOM 612 N N . LEU A 1 79 ? -4.644 -3.204 17.695 1.00 58.47 79 LEU A N 1
ATOM 613 C CA . LEU A 1 79 ? -5.909 -3.649 17.125 1.00 58.47 79 LEU A CA 1
ATOM 614 C C . LEU A 1 79 ? -5.996 -5.181 17.137 1.00 58.47 79 LEU A C 1
ATOM 616 O O . LEU A 1 79 ? -4.971 -5.851 17.060 1.00 58.47 79 LEU A O 1
ATOM 620 N N . PRO A 1 80 ? -7.216 -5.745 17.186 1.00 63.25 80 PRO A N 1
ATOM 621 C CA . PRO A 1 80 ? -7.427 -7.182 17.058 1.00 63.25 80 PRO A CA 1
ATOM 622 C C . PRO A 1 80 ? -6.817 -7.740 15.759 1.00 63.25 80 PRO A C 1
ATOM 624 O O . PRO A 1 80 ? -7.114 -7.238 14.668 1.00 63.25 80 PRO A O 1
ATOM 627 N N . ASP A 1 81 ? -5.987 -8.781 15.882 1.00 69.94 81 ASP A N 1
ATOM 628 C CA . ASP A 1 81 ? -5.218 -9.389 14.779 1.00 69.94 81 ASP A CA 1
ATOM 629 C C . ASP A 1 81 ? -6.093 -9.820 13.585 1.00 69.94 81 ASP A C 1
ATOM 631 O O . ASP A 1 81 ? -5.668 -9.783 12.424 1.00 69.94 81 ASP A O 1
ATOM 635 N N . ASP A 1 82 ? -7.341 -10.207 13.855 1.00 79.00 82 ASP A N 1
ATOM 636 C CA . ASP A 1 82 ? -8.314 -10.658 12.863 1.00 79.00 82 ASP A CA 1
ATOM 637 C C . ASP A 1 82 ? -8.743 -9.526 11.920 1.00 79.00 82 ASP A C 1
ATOM 639 O O . ASP A 1 82 ? -8.711 -9.682 10.697 1.00 79.00 82 ASP A O 1
ATOM 643 N N . LYS A 1 83 ? -9.076 -8.353 12.464 1.00 81.50 83 LYS A N 1
ATOM 644 C CA . LYS A 1 83 ? -9.519 -7.190 11.681 1.00 81.50 83 LYS A CA 1
ATOM 645 C C . LYS A 1 83 ? -8.409 -6.622 10.812 1.00 81.50 83 LYS A C 1
ATOM 647 O O . LYS A 1 83 ? -8.670 -6.210 9.683 1.00 81.50 83 LYS A O 1
ATOM 652 N N . PHE A 1 84 ? -7.183 -6.619 11.324 1.00 82.31 84 PHE A N 1
ATOM 653 C CA . PHE A 1 84 ? -6.017 -6.133 10.592 1.00 82.31 84 PHE A CA 1
ATOM 654 C C . PHE A 1 84 ? -5.686 -7.050 9.404 1.00 82.31 84 PHE A C 1
ATOM 656 O O . PHE A 1 84 ? -5.493 -6.590 8.277 1.00 82.31 84 PHE A O 1
ATOM 663 N N . THR A 1 85 ? -5.743 -8.368 9.623 1.00 85.94 85 THR A N 1
ATOM 664 C CA . THR A 1 85 ? -5.565 -9.367 8.558 1.00 85.94 85 THR A CA 1
ATOM 665 C C . THR A 1 85 ? -6.652 -9.245 7.486 1.00 85.94 85 THR A C 1
ATOM 667 O O . THR A 1 85 ? -6.348 -9.259 6.292 1.00 85.94 85 THR A O 1
ATOM 670 N N . VAL A 1 86 ? -7.919 -9.085 7.893 1.00 89.56 86 VAL A N 1
ATOM 671 C CA . VAL A 1 86 ? -9.049 -8.882 6.968 1.00 89.56 86 VAL A CA 1
ATOM 672 C C . VAL A 1 86 ? -8.861 -7.612 6.136 1.00 89.56 86 VAL A C 1
ATOM 674 O O . VAL A 1 86 ? -9.028 -7.651 4.919 1.00 89.56 86 VAL A O 1
ATOM 677 N N . ALA A 1 87 ? -8.479 -6.501 6.768 1.00 89.75 87 ALA A N 1
ATOM 678 C CA . ALA A 1 87 ? -8.243 -5.233 6.087 1.00 89.75 87 ALA A CA 1
ATOM 679 C C . ALA A 1 87 ? -7.109 -5.325 5.056 1.00 89.75 87 ALA A C 1
ATOM 681 O O . ALA A 1 87 ? -7.260 -4.842 3.938 1.00 89.75 87 ALA A O 1
ATOM 682 N N . CYS A 1 88 ? -6.002 -5.984 5.399 1.00 90.06 88 CYS A N 1
ATOM 683 C CA . CYS A 1 88 ? -4.877 -6.182 4.487 1.00 90.06 88 CYS A CA 1
ATOM 684 C C . CYS A 1 88 ? -5.232 -7.022 3.267 1.00 90.06 88 CYS A C 1
ATOM 686 O O . CYS A 1 88 ? -4.963 -6.612 2.140 1.00 90.06 88 CYS A O 1
ATOM 688 N N . LYS A 1 89 ? -5.879 -8.174 3.485 1.00 90.62 89 LYS A N 1
ATOM 689 C CA . LYS A 1 89 ? -6.307 -9.046 2.386 1.00 90.62 89 LYS A CA 1
ATOM 690 C C . LYS A 1 89 ? -7.253 -8.301 1.453 1.00 90.62 89 LYS A C 1
ATOM 692 O O . LYS A 1 89 ? -7.068 -8.343 0.246 1.00 90.62 89 LYS A O 1
ATOM 697 N N . HIS A 1 90 ? -8.198 -7.554 2.020 1.00 92.75 90 HIS A N 1
ATOM 698 C CA . HIS A 1 90 ? -9.110 -6.723 1.244 1.00 92.75 90 HIS A CA 1
ATOM 699 C C . HIS A 1 90 ? -8.387 -5.622 0.450 1.00 92.75 90 HIS A C 1
ATOM 701 O O . HIS A 1 90 ? -8.707 -5.402 -0.711 1.00 92.75 90 HIS A O 1
ATOM 707 N N . LEU A 1 91 ? -7.399 -4.938 1.042 1.00 92.44 91 LEU A N 1
ATOM 708 C CA . LEU A 1 91 ? -6.610 -3.913 0.346 1.00 92.44 91 LEU A CA 1
ATOM 709 C C . LEU A 1 91 ? -5.893 -4.477 -0.883 1.00 92.44 91 LEU A C 1
ATOM 711 O O . LEU A 1 91 ? -5.925 -3.848 -1.935 1.00 92.44 91 LEU A O 1
ATOM 715 N N . LEU A 1 92 ? -5.260 -5.644 -0.755 1.00 91.44 92 LEU A N 1
ATOM 716 C CA . LEU A 1 92 ? -4.541 -6.276 -1.863 1.00 91.44 92 LEU A CA 1
ATOM 717 C C . LEU A 1 92 ? -5.489 -6.845 -2.922 1.00 91.44 92 LEU A C 1
ATOM 719 O O . LEU A 1 92 ? -5.201 -6.731 -4.106 1.00 91.44 92 LEU A O 1
ATOM 723 N N . ASP A 1 93 ? -6.625 -7.408 -2.509 1.00 92.12 93 ASP A N 1
ATOM 724 C CA . ASP A 1 93 ? -7.630 -7.956 -3.426 1.00 92.12 93 ASP A CA 1
ATOM 725 C C . ASP A 1 93 ? -8.292 -6.855 -4.270 1.00 92.12 93 ASP A C 1
ATOM 727 O O . ASP A 1 93 ? -8.423 -6.981 -5.484 1.00 92.12 93 ASP A O 1
ATOM 731 N N . VAL A 1 94 ? -8.651 -5.731 -3.642 1.00 92.62 94 VAL A N 1
ATOM 732 C CA . VAL A 1 94 ? -9.364 -4.636 -4.319 1.00 92.62 94 VAL A CA 1
ATOM 733 C C . VAL A 1 94 ? -8.420 -3.682 -5.050 1.00 92.62 94 VAL A C 1
ATOM 735 O O . VAL A 1 94 ? -8.771 -3.187 -6.117 1.00 92.62 94 VAL A O 1
ATOM 738 N N . HIS A 1 95 ? -7.238 -3.402 -4.494 1.00 92.88 95 HIS A N 1
ATOM 739 C CA . HIS A 1 95 ? -6.328 -2.368 -5.006 1.00 92.88 95 HIS A CA 1
ATOM 740 C C . HIS A 1 95 ? -4.980 -2.910 -5.493 1.00 92.88 95 HIS A C 1
ATOM 742 O O . HIS A 1 95 ? -4.102 -2.117 -5.827 1.00 92.88 95 HIS A O 1
ATOM 748 N N . GLY A 1 96 ? -4.780 -4.230 -5.543 1.00 91.06 96 GLY A N 1
ATOM 749 C CA . GLY A 1 96 ? -3.506 -4.832 -5.947 1.00 91.06 96 GLY A CA 1
ATOM 750 C C . GLY A 1 96 ? -3.043 -4.383 -7.333 1.00 91.06 96 GLY A C 1
ATOM 751 O O . GLY A 1 96 ? -1.890 -3.987 -7.494 1.00 91.06 96 GLY A O 1
ATOM 752 N N . GLU A 1 97 ? -3.948 -4.350 -8.315 1.00 92.75 97 GLU A N 1
ATOM 753 C CA . GLU A 1 97 ? -3.629 -3.858 -9.663 1.00 92.75 97 GLU A CA 1
ATOM 754 C C . GLU A 1 97 ? -3.332 -2.354 -9.683 1.00 92.75 97 GLU A C 1
ATOM 756 O O . GLU A 1 97 ? -2.342 -1.934 -10.282 1.00 92.75 97 GLU A O 1
ATOM 761 N N . ASP A 1 98 ? -4.112 -1.545 -8.958 1.00 93.00 98 ASP A N 1
ATOM 762 C CA . ASP A 1 98 ? -3.846 -0.107 -8.821 1.00 93.00 98 ASP A CA 1
ATOM 763 C C . ASP A 1 98 ? -2.466 0.138 -8.190 1.00 93.00 98 ASP A C 1
ATOM 765 O O . ASP A 1 98 ? -1.740 1.050 -8.588 1.00 93.00 98 ASP A O 1
ATOM 769 N N . PHE A 1 99 ? -2.074 -0.696 -7.222 1.00 93.88 99 PHE A N 1
ATOM 770 C CA . PHE A 1 99 ? -0.754 -0.647 -6.605 1.00 93.88 99 PHE A CA 1
ATOM 771 C C . PHE A 1 99 ? 0.341 -1.034 -7.593 1.00 93.88 99 PHE A C 1
ATOM 773 O O . PHE A 1 99 ? 1.344 -0.322 -7.655 1.00 93.88 99 PHE A O 1
ATOM 780 N N . ARG A 1 100 ? 0.167 -2.096 -8.392 1.00 94.25 100 ARG A N 1
ATOM 781 C CA . ARG A 1 100 ? 1.137 -2.460 -9.441 1.00 94.25 100 ARG A CA 1
ATOM 782 C C . ARG A 1 100 ? 1.338 -1.303 -10.415 1.00 94.25 100 ARG A C 1
ATOM 784 O O . ARG A 1 100 ? 2.471 -0.866 -10.625 1.00 94.25 100 ARG A O 1
ATOM 791 N N . ASP A 1 101 ? 0.250 -0.745 -10.933 1.00 93.81 101 ASP A N 1
ATOM 792 C CA . ASP A 1 101 ? 0.281 0.373 -11.875 1.00 93.81 101 ASP A CA 1
ATOM 793 C C . ASP A 1 101 ? 0.957 1.617 -11.285 1.00 93.81 101 ASP A C 1
ATOM 795 O O . ASP A 1 101 ? 1.819 2.234 -11.923 1.00 93.81 101 ASP A O 1
ATOM 799 N N . ALA A 1 102 ? 0.605 1.970 -10.048 1.00 92.75 102 ALA A N 1
ATOM 800 C CA . ALA A 1 102 ? 1.204 3.082 -9.324 1.00 92.75 102 ALA A CA 1
ATOM 801 C C . ALA A 1 102 ? 2.710 2.868 -9.106 1.00 92.75 102 ALA A C 1
ATOM 803 O O . ALA A 1 102 ? 3.519 3.762 -9.360 1.00 92.75 102 ALA A O 1
ATOM 804 N N . LEU A 1 103 ? 3.113 1.668 -8.685 1.00 92.44 103 LEU A N 1
ATOM 805 C CA . LEU A 1 103 ? 4.509 1.320 -8.435 1.00 92.44 103 LEU A CA 1
ATOM 806 C C . LEU A 1 103 ? 5.349 1.309 -9.717 1.00 92.44 103 LEU A C 1
ATOM 808 O O . LEU A 1 103 ? 6.508 1.731 -9.682 1.00 92.44 103 LEU A O 1
ATOM 812 N N . LEU A 1 104 ? 4.793 0.877 -10.849 1.00 93.25 104 LEU A N 1
ATOM 813 C CA . LEU A 1 104 ? 5.484 0.910 -12.142 1.00 93.25 104 LEU A CA 1
ATOM 814 C C . LEU A 1 104 ? 5.770 2.341 -12.610 1.00 93.25 104 LEU A C 1
ATOM 816 O O . LEU A 1 104 ? 6.817 2.586 -13.206 1.00 93.25 104 LEU A O 1
ATOM 820 N N . ARG A 1 105 ? 4.866 3.280 -12.315 1.00 91.44 105 ARG A N 1
ATOM 821 C CA . ARG A 1 105 ? 4.978 4.698 -12.704 1.00 91.44 105 ARG A CA 1
ATOM 822 C C . ARG A 1 105 ? 5.665 5.572 -11.654 1.00 91.44 105 ARG A C 1
ATOM 824 O O . ARG A 1 105 ? 5.898 6.750 -11.900 1.00 91.44 105 ARG A O 1
ATOM 831 N N . ARG A 1 106 ? 5.972 5.015 -10.481 1.00 87.62 106 ARG A N 1
ATOM 832 C CA . ARG A 1 106 ? 6.573 5.743 -9.360 1.00 87.62 106 ARG A CA 1
ATOM 833 C C . ARG A 1 106 ? 7.979 6.231 -9.708 1.00 87.62 106 ARG A C 1
ATOM 835 O O . ARG A 1 106 ? 8.865 5.425 -9.980 1.00 87.62 106 ARG A O 1
ATOM 842 N N . GLU A 1 107 ? 8.190 7.537 -9.569 1.00 80.62 107 GLU A N 1
ATOM 843 C CA . GLU A 1 107 ? 9.502 8.172 -9.742 1.00 80.62 107 GLU A CA 1
ATOM 844 C C . GLU A 1 107 ? 10.202 8.435 -8.399 1.00 80.62 107 GLU A C 1
ATOM 846 O O . GLU A 1 107 ? 11.258 7.872 -8.126 1.00 80.62 107 GLU A O 1
ATOM 851 N N . SER A 1 108 ? 9.613 9.272 -7.536 1.00 75.50 108 SER A N 1
ATOM 852 C CA . SER A 1 108 ? 10.223 9.670 -6.250 1.00 75.50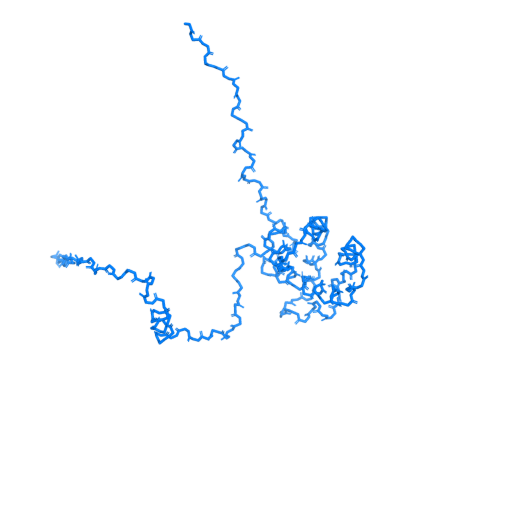 108 SER A CA 1
ATOM 853 C C . SER A 1 108 ? 9.241 9.763 -5.081 1.00 75.50 108 SER A C 1
ATOM 855 O O . SER A 1 108 ? 9.636 10.057 -3.951 1.00 75.50 108 SER A O 1
ATOM 857 N N . GLU A 1 109 ? 7.958 9.500 -5.326 1.00 82.50 109 GLU A N 1
ATOM 858 C CA . GLU A 1 109 ? 6.932 9.641 -4.302 1.00 82.50 109 GLU A CA 1
ATOM 859 C C . GLU A 1 109 ? 7.134 8.642 -3.158 1.00 82.50 109 GLU A C 1
ATOM 861 O O . GLU A 1 109 ? 7.593 7.504 -3.342 1.00 82.50 109 GLU A O 1
ATOM 866 N N . ARG A 1 110 ? 6.775 9.079 -1.948 1.00 89.75 110 ARG A N 1
ATOM 867 C CA . ARG A 1 110 ? 6.722 8.199 -0.782 1.00 89.75 110 ARG A CA 1
ATOM 868 C C . ARG A 1 110 ? 5.659 7.125 -0.999 1.00 89.75 110 ARG A C 1
ATOM 870 O O . ARG A 1 110 ? 4.537 7.445 -1.394 1.00 89.75 110 ARG A O 1
ATOM 877 N N . LEU A 1 111 ? 6.002 5.874 -0.692 1.00 90.19 111 LEU A N 1
ATOM 878 C CA . LEU A 1 111 ? 5.120 4.723 -0.908 1.00 90.19 111 LEU A CA 1
ATOM 879 C C . LEU A 1 111 ? 3.804 4.849 -0.141 1.00 90.19 111 LEU A C 1
ATOM 881 O O . LEU A 1 111 ? 2.746 4.566 -0.695 1.00 90.19 111 LEU A O 1
ATOM 885 N N . ASP A 1 112 ? 3.854 5.341 1.097 1.00 90.50 112 ASP A N 1
ATOM 886 C CA . ASP A 1 112 ? 2.659 5.540 1.916 1.00 90.50 112 ASP A CA 1
ATOM 887 C C . ASP A 1 112 ? 1.681 6.553 1.305 1.00 90.50 112 ASP A C 1
ATOM 889 O O . ASP A 1 112 ? 0.472 6.325 1.297 1.00 90.50 112 ASP A O 1
ATOM 893 N N . VAL A 1 113 ? 2.189 7.649 0.738 1.00 91.69 113 VAL A N 1
ATOM 894 C CA . VAL A 1 113 ? 1.365 8.654 0.051 1.00 91.69 113 VAL A CA 1
ATOM 895 C C . VAL A 1 113 ? 0.743 8.068 -1.215 1.00 91.69 113 VAL A C 1
ATOM 897 O O . VAL A 1 113 ? -0.477 8.134 -1.388 1.00 91.69 113 VAL A O 1
ATOM 900 N N . LEU A 1 114 ? 1.568 7.456 -2.062 1.00 93.81 114 LEU A N 1
ATOM 901 C CA . LEU A 1 114 ? 1.140 6.894 -3.339 1.00 93.81 114 LEU A CA 1
ATOM 902 C C . LEU A 1 114 ? 0.067 5.814 -3.153 1.00 93.81 114 LEU A C 1
ATOM 904 O O . LEU A 1 114 ? -0.992 5.855 -3.781 1.00 93.81 114 LEU A O 1
ATOM 908 N N . LEU A 1 115 ? 0.294 4.858 -2.255 1.00 93.56 115 LEU A N 1
ATOM 909 C CA . LEU A 1 115 ? -0.584 3.697 -2.133 1.00 93.56 115 LEU A CA 1
ATOM 910 C C . LEU A 1 115 ? -1.785 3.975 -1.221 1.00 93.56 115 LEU A C 1
ATOM 912 O O . LEU A 1 115 ? -2.916 3.638 -1.579 1.00 93.56 115 LEU A O 1
ATOM 916 N N . CYS A 1 116 ? -1.593 4.652 -0.084 1.00 93.25 116 CYS A N 1
ATOM 917 C CA . CYS A 1 116 ? -2.655 4.801 0.921 1.00 93.25 116 CYS A CA 1
ATOM 918 C C . CYS A 1 116 ? -3.501 6.063 0.783 1.00 93.25 116 CYS A C 1
ATOM 920 O O . CYS A 1 116 ? -4.653 6.074 1.221 1.00 93.25 116 CYS A O 1
ATOM 922 N N . PHE A 1 117 ? -2.961 7.133 0.197 1.00 91.75 117 PHE A N 1
ATOM 923 C CA . PHE A 1 117 ? -3.697 8.390 0.037 1.00 91.75 117 PHE A CA 1
ATOM 924 C C . PHE A 1 117 ? -4.159 8.634 -1.394 1.00 91.75 117 PHE A C 1
ATOM 926 O O . PHE A 1 117 ? -5.207 9.251 -1.566 1.00 91.75 117 PHE A O 1
ATOM 933 N N . GLN A 1 118 ? -3.416 8.166 -2.400 1.00 91.38 118 GLN A N 1
ATOM 934 C CA . GLN A 1 118 ? -3.753 8.406 -3.805 1.00 91.38 118 GLN A CA 1
ATOM 935 C C . GLN A 1 118 ? -4.424 7.200 -4.473 1.00 91.38 118 GLN A C 1
ATOM 937 O O . GLN A 1 118 ? -5.477 7.378 -5.081 1.00 91.38 118 GLN A O 1
ATOM 942 N N . SER A 1 119 ? -3.848 5.999 -4.338 1.00 91.56 119 SER A N 1
ATOM 943 C CA . SER A 1 119 ? -4.3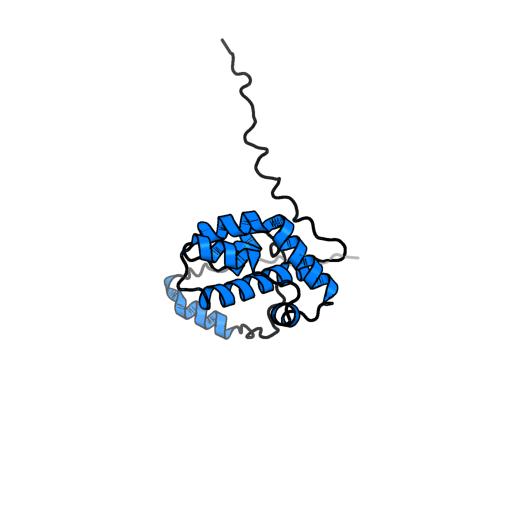17 4.803 -5.061 1.00 91.56 119 SER A CA 1
ATOM 944 C C . SER A 1 119 ? -5.536 4.158 -4.390 1.00 91.56 119 SER A C 1
ATOM 946 O O . SER A 1 119 ? -6.605 4.096 -4.982 1.00 91.56 119 SER A O 1
ATOM 948 N N . SER A 1 120 ? -5.426 3.758 -3.117 1.00 91.88 120 SER A N 1
ATOM 949 C CA . SER A 1 120 ? -6.537 3.107 -2.387 1.00 91.88 120 SER A CA 1
ATOM 950 C C . SER A 1 120 ? -7.487 4.077 -1.676 1.00 91.88 120 SER A C 1
ATOM 952 O O . SER A 1 120 ? -8.584 3.704 -1.257 1.00 91.88 120 SER A O 1
ATOM 954 N N . LEU A 1 121 ? -7.051 5.324 -1.469 1.00 93.00 121 LEU A N 1
ATOM 955 C CA . LEU A 1 121 ? -7.729 6.320 -0.627 1.00 93.00 121 LEU A CA 1
ATOM 956 C C . LEU A 1 121 ? -7.989 5.853 0.825 1.00 93.00 121 LEU A C 1
ATOM 958 O O . LEU A 1 121 ? -8.779 6.479 1.539 1.00 93.00 121 LEU A O 1
ATOM 962 N N . ALA A 1 122 ? -7.325 4.786 1.284 1.00 91.50 122 ALA A N 1
ATOM 963 C CA . ALA A 1 122 ? -7.533 4.175 2.595 1.00 91.50 122 ALA A CA 1
ATOM 964 C C . ALA A 1 122 ? -7.377 5.174 3.754 1.00 91.50 122 ALA A C 1
ATOM 966 O O . ALA A 1 122 ? -8.131 5.127 4.726 1.00 91.50 122 ALA A O 1
ATOM 967 N N . CYS A 1 123 ? -6.437 6.113 3.628 1.00 91.31 123 CYS A N 1
ATOM 968 C CA . CYS A 1 123 ? -6.121 7.093 4.667 1.00 91.31 123 CYS A CA 1
ATOM 969 C C . CYS A 1 123 ? -6.778 8.468 4.477 1.00 91.31 123 CYS A C 1
ATOM 971 O O . CYS A 1 123 ? -6.574 9.371 5.294 1.00 91.31 123 CYS A O 1
ATOM 973 N N . VAL A 1 124 ? -7.588 8.663 3.433 1.00 90.06 124 VAL A N 1
ATOM 974 C CA . VAL A 1 124 ? -8.257 9.951 3.206 1.00 90.06 124 VAL A CA 1
ATOM 975 C C . VAL A 1 124 ? -9.276 10.218 4.315 1.00 90.06 124 VAL A C 1
ATOM 977 O O . VAL A 1 124 ? -10.181 9.424 4.569 1.00 90.06 124 VAL A O 1
ATOM 980 N N . GLY A 1 125 ? -9.130 11.363 4.986 1.00 84.62 125 GLY A N 1
ATOM 981 C CA . GLY A 1 125 ? -10.005 11.776 6.087 1.00 84.62 125 GLY A CA 1
ATOM 982 C C . GLY A 1 125 ? -9.739 11.068 7.421 1.00 84.62 125 GLY A C 1
ATOM 983 O O . GLY A 1 125 ? -10.419 11.367 8.402 1.00 84.62 125 GLY A O 1
ATOM 984 N N . VAL A 1 126 ? -8.746 10.175 7.496 1.00 86.56 126 VAL A N 1
ATOM 985 C CA . VAL A 1 126 ? -8.318 9.566 8.759 1.00 86.56 126 VAL A CA 1
ATOM 986 C C . VAL A 1 126 ? -7.388 10.540 9.474 1.00 86.56 126 VAL A C 1
ATOM 988 O O . VAL A 1 126 ? -6.299 10.861 8.998 1.00 86.56 126 VAL A O 1
ATOM 991 N N . LYS A 1 127 ? -7.814 11.032 10.641 1.00 77.38 127 LYS A N 1
ATOM 992 C CA . LYS A 1 127 ? -6.915 11.773 11.527 1.00 77.38 127 LYS A CA 1
ATOM 993 C C . LYS A 1 127 ? -5.917 10.772 12.091 1.00 77.38 127 LYS A C 1
ATOM 995 O O . LYS A 1 127 ? -6.287 9.971 12.943 1.00 77.38 127 LYS A O 1
ATOM 1000 N N . ARG A 1 128 ? -4.660 10.826 11.641 1.00 61.34 128 ARG A N 1
ATOM 1001 C CA . ARG A 1 128 ? -3.583 10.129 12.346 1.00 61.34 128 ARG A CA 1
ATOM 1002 C C . ARG A 1 128 ? -3.591 10.644 13.780 1.00 61.34 128 ARG A C 1
ATOM 1004 O O . ARG A 1 128 ? -3.448 11.850 14.002 1.00 61.34 128 ARG A O 1
ATOM 1011 N N . HIS A 1 129 ? -3.754 9.743 14.744 1.00 54.22 129 HIS A N 1
ATOM 1012 C CA . HIS A 1 129 ? -3.299 10.013 16.096 1.00 54.22 129 HIS A CA 1
ATOM 1013 C C . HIS A 1 129 ? -1.783 10.135 15.990 1.00 54.22 129 HIS A C 1
ATOM 1015 O O . HIS A 1 129 ? -1.055 9.157 16.109 1.00 54.22 129 HIS A O 1
ATOM 1021 N N . ALA A 1 130 ? -1.300 11.336 15.656 1.00 48.91 130 ALA A N 1
ATOM 1022 C CA . ALA A 1 130 ? 0.100 11.656 15.820 1.00 48.91 130 ALA A CA 1
ATOM 1023 C C . ALA A 1 130 ? 0.428 11.237 17.247 1.00 48.91 130 ALA A C 1
ATOM 1025 O O . ALA A 1 130 ? -0.250 11.687 18.180 1.00 48.91 130 ALA A O 1
ATOM 1026 N N . ASN A 1 131 ? 1.385 10.316 17.383 1.00 46.03 131 ASN A N 1
ATOM 1027 C CA . ASN A 1 131 ? 1.988 9.967 18.655 1.00 46.03 131 ASN A CA 1
ATOM 1028 C C . ASN A 1 131 ? 2.012 11.219 19.520 1.00 46.03 131 ASN A C 1
ATOM 1030 O O . ASN A 1 131 ? 2.401 12.289 19.047 1.00 46.03 131 ASN A O 1
ATOM 1034 N N . GLN A 1 132 ? 1.600 11.087 20.774 1.00 43.41 132 GLN A N 1
ATOM 1035 C CA . GLN A 1 132 ? 1.563 12.170 21.752 1.00 43.41 132 GLN A CA 1
ATOM 1036 C C . GLN A 1 132 ? 2.937 12.827 22.012 1.00 43.41 132 GLN A C 1
ATOM 1038 O O . GLN A 1 132 ? 3.055 13.656 22.900 1.00 43.41 132 GLN A O 1
ATOM 1043 N N . ASN A 1 133 ? 3.947 12.580 21.178 1.00 45.88 133 ASN A N 1
ATOM 1044 C CA . ASN A 1 133 ? 4.986 13.545 20.853 1.00 45.88 133 ASN A CA 1
ATOM 1045 C C . ASN A 1 133 ? 4.413 14.679 19.983 1.00 45.88 133 ASN A C 1
ATOM 1047 O O . ASN A 1 133 ? 4.918 14.975 18.900 1.00 45.88 133 ASN A O 1
ATOM 1051 N N . LYS A 1 134 ? 3.388 15.383 20.479 1.00 50.12 134 LYS A N 1
ATOM 1052 C CA . LYS A 1 134 ? 3.331 16.810 20.177 1.00 50.12 134 LYS A CA 1
ATOM 1053 C C . LYS A 1 134 ? 4.605 17.364 20.801 1.00 50.12 134 LYS A C 1
ATOM 1055 O O . LYS A 1 134 ? 4.660 17.535 22.017 1.00 50.12 134 LYS A O 1
ATOM 1060 N N . ALA A 1 135 ? 5.631 17.633 19.994 1.00 57.00 135 ALA A N 1
ATOM 1061 C CA . ALA A 1 135 ? 6.479 18.761 20.336 1.00 57.00 135 ALA A CA 1
ATOM 1062 C C . ALA A 1 135 ? 5.486 19.898 20.592 1.00 57.00 135 ALA A C 1
ATOM 1064 O O . ALA A 1 135 ? 4.685 20.223 19.713 1.00 57.00 135 ALA A O 1
ATOM 1065 N N . SER A 1 136 ? 5.382 20.321 21.852 1.00 58.12 136 SER A N 1
ATOM 1066 C CA . SER A 1 136 ? 4.493 21.410 22.221 1.00 58.12 136 SER A CA 1
ATOM 1067 C C . SER A 1 136 ? 4.966 22.590 21.397 1.00 58.12 136 SER A C 1
ATOM 1069 O O . SER A 1 136 ? 6.057 23.085 21.653 1.00 58.12 136 SER A O 1
ATOM 1071 N N . PHE A 1 137 ? 4.215 22.931 20.354 1.00 63.22 137 PHE A N 1
ATOM 1072 C CA . PHE A 1 137 ? 4.500 24.092 19.536 1.00 63.22 137 PHE A CA 1
ATOM 1073 C C . PHE A 1 137 ? 4.217 25.290 20.433 1.00 63.22 137 PHE A C 1
ATOM 1075 O O . PHE A 1 137 ? 3.061 25.567 20.762 1.00 63.22 137 PHE A O 1
ATOM 1082 N N . LYS A 1 138 ? 5.286 25.873 20.964 1.00 78.06 138 LYS A N 1
ATOM 1083 C CA . LYS A 1 138 ? 5.231 26.991 21.899 1.00 78.06 138 LYS A CA 1
ATOM 1084 C C . LYS A 1 138 ? 5.175 28.283 21.104 1.00 78.06 138 LYS A C 1
ATOM 1086 O O . LYS A 1 138 ? 5.625 28.344 19.964 1.00 78.06 138 LYS A O 1
ATOM 1091 N N . ASP A 1 139 ? 4.726 29.348 21.750 1.00 75.25 139 ASP A N 1
ATOM 1092 C CA . ASP A 1 139 ? 4.744 30.686 21.154 1.00 75.25 139 ASP A CA 1
ATOM 1093 C C . ASP A 1 139 ? 6.164 31.098 20.712 1.00 75.25 139 ASP A C 1
ATOM 1095 O O . ASP A 1 139 ? 6.324 31.802 19.722 1.00 75.25 139 ASP A O 1
ATOM 1099 N N . SER A 1 140 ? 7.210 30.569 21.360 1.00 75.31 140 SER A N 1
ATOM 1100 C CA . SER A 1 140 ? 8.604 30.748 20.931 1.00 75.31 140 SER A CA 1
ATOM 1101 C C . SER A 1 140 ? 8.917 30.145 19.559 1.00 75.31 140 SER A C 1
ATOM 1103 O O . SER A 1 140 ? 9.784 30.648 18.855 1.00 75.31 140 SER A O 1
ATOM 1105 N N . ASP A 1 141 ? 8.233 29.068 19.174 1.00 81.06 141 ASP A N 1
ATOM 1106 C CA . ASP A 1 141 ? 8.422 28.425 17.872 1.00 81.06 141 ASP A CA 1
ATOM 1107 C C . ASP A 1 141 ? 7.740 29.241 16.766 1.00 81.06 141 ASP A C 1
ATOM 1109 O O . ASP A 1 141 ? 8.243 29.306 15.647 1.00 81.06 141 ASP A O 1
ATOM 1113 N N . ILE A 1 142 ? 6.633 29.920 17.097 1.00 77.25 142 ILE A N 1
ATOM 1114 C CA . ILE A 1 142 ? 6.003 30.918 16.224 1.00 77.25 142 ILE A CA 1
ATOM 1115 C C . ILE A 1 142 ? 6.956 32.092 16.026 1.00 77.25 142 ILE A C 1
ATOM 1117 O O . ILE A 1 142 ? 7.217 32.462 14.887 1.00 77.25 142 ILE A O 1
ATOM 1121 N N . GLU A 1 143 ? 7.505 32.642 17.111 1.00 81.31 143 GLU A N 1
ATOM 1122 C CA . GLU A 1 143 ? 8.418 33.788 17.048 1.00 81.31 143 GLU A CA 1
ATOM 1123 C C . GLU A 1 143 ? 9.657 33.474 16.197 1.00 81.31 143 GLU A C 1
ATOM 1125 O O . GLU A 1 143 ? 10.011 34.244 15.308 1.00 81.31 143 GLU A O 1
ATOM 1130 N N . ASN A 1 144 ? 10.257 32.295 16.386 1.00 81.81 144 ASN A N 1
ATOM 1131 C CA . ASN A 1 144 ? 11.398 31.855 15.583 1.00 81.81 144 ASN A CA 1
ATOM 1132 C C . ASN A 1 144 ? 11.039 31.721 14.099 1.00 81.81 144 ASN A C 1
ATOM 1134 O O . ASN A 1 144 ? 11.791 32.171 13.240 1.00 81.81 144 ASN A O 1
ATOM 1138 N N . LEU A 1 145 ? 9.872 31.155 13.781 1.00 81.50 145 LEU A N 1
ATOM 1139 C CA . LEU A 1 145 ? 9.428 30.987 12.397 1.00 81.50 145 LEU A CA 1
ATOM 1140 C C . LEU A 1 145 ? 9.114 32.338 11.732 1.00 81.50 145 LEU A C 1
ATOM 1142 O O . LEU A 1 145 ? 9.349 32.502 10.530 1.00 81.50 145 LEU A O 1
ATOM 1146 N N . LEU A 1 146 ? 8.620 33.308 12.509 1.00 80.38 146 LEU A N 1
ATOM 1147 C CA . LEU A 1 146 ? 8.396 34.682 12.062 1.00 80.38 146 LEU A CA 1
ATOM 1148 C C . LEU A 1 146 ? 9.716 35.429 11.817 1.00 80.38 146 LEU A C 1
ATOM 1150 O O . LEU A 1 146 ? 9.839 36.125 10.811 1.00 80.38 146 LEU A O 1
ATOM 1154 N N . GLU A 1 147 ? 10.713 35.256 12.681 1.00 80.00 147 GLU A N 1
ATOM 1155 C CA . GLU A 1 147 ? 12.049 35.836 12.495 1.00 80.00 147 GLU A CA 1
ATOM 1156 C C . GLU A 1 147 ? 12.774 35.229 11.285 1.00 80.00 147 GLU A C 1
ATOM 1158 O O . GLU A 1 147 ? 13.289 35.956 10.434 1.00 80.00 147 GLU A O 1
ATOM 1163 N N . GLU A 1 148 ? 12.740 33.904 11.130 1.00 83.12 148 GLU A N 1
ATOM 1164 C CA . GLU A 1 148 ? 13.359 33.201 9.996 1.00 83.12 148 GLU A CA 1
ATOM 1165 C C . GLU A 1 148 ? 12.748 33.591 8.642 1.00 83.12 148 GLU A C 1
ATOM 1167 O O . GLU A 1 148 ? 13.420 33.540 7.612 1.00 83.12 148 GLU A O 1
ATOM 1172 N N . ASN A 1 149 ? 11.480 34.010 8.629 1.00 79.50 149 ASN A N 1
ATOM 1173 C CA . ASN A 1 149 ? 10.748 34.373 7.415 1.00 79.50 149 ASN A CA 1
ATOM 1174 C C . ASN A 1 149 ? 10.407 35.862 7.352 1.00 79.50 149 ASN A C 1
ATOM 1176 O O . ASN A 1 149 ? 9.490 36.256 6.625 1.00 79.50 149 ASN A O 1
ATOM 1180 N N . ARG A 1 150 ? 11.144 36.704 8.083 1.00 76.06 150 ARG A N 1
ATOM 1181 C CA . ARG A 1 150 ? 10.850 38.133 8.240 1.00 76.06 150 ARG A CA 1
ATOM 1182 C C . ARG A 1 150 ? 10.688 38.879 6.914 1.00 76.06 150 ARG A C 1
ATOM 1184 O O . ARG A 1 150 ? 9.837 39.758 6.809 1.00 76.06 150 ARG A O 1
ATOM 1191 N N . GLU A 1 151 ? 11.449 38.505 5.887 1.00 78.25 151 GLU A N 1
ATOM 1192 C CA . GLU A 1 151 ? 11.365 39.115 4.549 1.00 78.25 151 GLU A CA 1
ATOM 1193 C C . GLU A 1 151 ? 10.077 38.753 3.783 1.00 78.25 151 GLU A C 1
ATOM 1195 O O . GLU A 1 151 ? 9.667 39.474 2.873 1.00 78.25 151 GLU A O 1
ATOM 1200 N N . ASN A 1 152 ? 9.400 37.672 4.179 1.00 70.25 152 ASN A N 1
ATOM 1201 C CA . ASN A 1 152 ? 8.193 37.147 3.537 1.00 70.25 152 ASN A CA 1
ATOM 1202 C C . ASN A 1 152 ? 6.900 37.508 4.287 1.00 70.25 152 ASN A C 1
ATOM 1204 O O . ASN A 1 152 ? 5.799 37.244 3.796 1.00 70.25 152 ASN A O 1
ATOM 1208 N N . ILE A 1 153 ? 7.003 38.124 5.467 1.00 70.06 153 ILE A N 1
ATOM 1209 C CA . ILE A 1 153 ? 5.853 38.450 6.312 1.00 70.06 153 ILE A CA 1
ATOM 1210 C C . ILE A 1 153 ? 5.425 39.895 6.069 1.00 70.06 153 ILE A C 1
ATOM 1212 O O . ILE A 1 153 ? 6.087 40.856 6.457 1.00 70.06 153 ILE A O 1
ATOM 1216 N N . ARG A 1 154 ? 4.251 40.067 5.454 1.00 69.50 154 ARG A N 1
ATOM 1217 C CA . ARG A 1 154 ? 3.575 41.368 5.386 1.00 69.50 154 ARG A CA 1
ATOM 1218 C C . ARG A 1 154 ? 2.711 41.548 6.629 1.00 69.50 154 ARG A C 1
ATOM 1220 O O . ARG A 1 154 ? 1.598 41.034 6.686 1.00 69.50 154 ARG A O 1
ATOM 1227 N N . ILE A 1 155 ? 3.204 42.305 7.608 1.00 66.06 155 ILE A N 1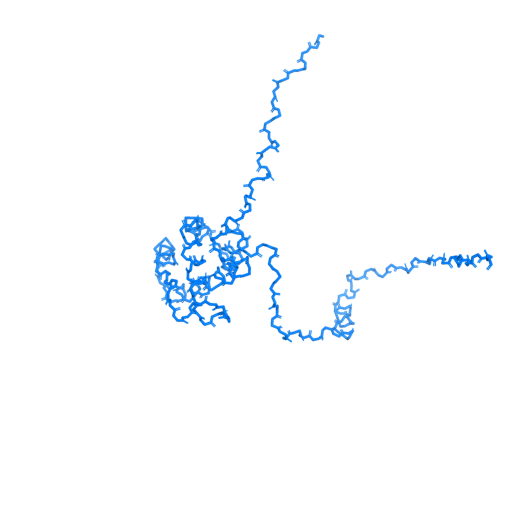
ATOM 1228 C CA . ILE A 1 155 ? 2.404 42.702 8.774 1.00 66.06 155 ILE A CA 1
ATOM 1229 C C . ILE A 1 155 ? 1.359 43.728 8.315 1.00 66.06 155 ILE A C 1
ATOM 1231 O O . ILE A 1 155 ? 1.643 44.918 8.171 1.00 66.06 155 ILE A O 1
ATOM 1235 N N . THR A 1 156 ? 0.135 43.276 8.054 1.00 63.97 156 THR A N 1
ATOM 1236 C CA . THR A 1 156 ? -1.008 44.174 7.859 1.00 63.97 156 THR A CA 1
ATOM 1237 C C . THR A 1 156 ? -1.478 44.697 9.213 1.00 63.97 156 THR A C 1
ATOM 1239 O O . THR A 1 156 ? -1.648 43.919 10.150 1.00 63.97 156 THR A O 1
ATOM 1242 N N . ARG A 1 157 ? -1.685 46.018 9.329 1.00 52.22 157 ARG A N 1
ATOM 1243 C CA . 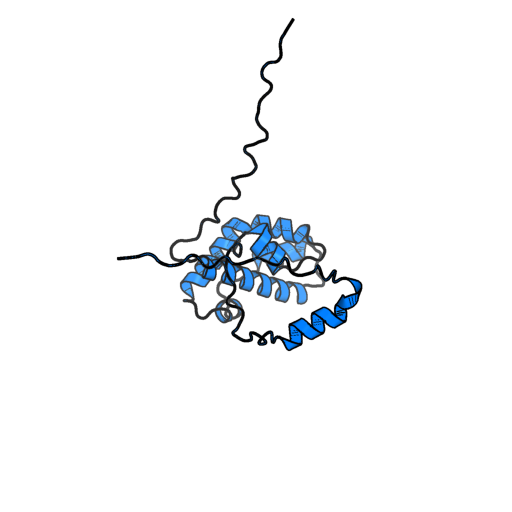ARG A 1 157 ? -2.185 46.652 10.562 1.00 52.22 157 ARG A CA 1
ATOM 1244 C C . ARG A 1 157 ? -3.489 45.984 11.028 1.00 52.22 157 ARG A C 1
ATOM 1246 O O . ARG A 1 157 ? -4.314 45.646 10.177 1.00 52.22 157 ARG A O 1
ATOM 1253 N N . PRO A 1 158 ? -3.706 45.835 12.348 1.00 57.38 158 PRO A N 1
ATOM 1254 C CA . PRO A 1 158 ? -4.953 45.292 12.864 1.00 57.38 158 PRO A CA 1
ATOM 1255 C C . PRO A 1 158 ? -6.129 46.164 12.416 1.00 57.38 158 PRO A C 1
ATOM 1257 O O . PRO A 1 158 ? -6.092 47.392 12.520 1.00 57.38 158 PRO A O 1
ATOM 1260 N N . VAL A 1 159 ? -7.181 45.523 11.908 1.00 52.00 159 VAL A N 1
ATOM 1261 C CA . VAL A 1 159 ? -8.461 46.183 11.654 1.00 52.00 159 VAL A CA 1
ATOM 1262 C C . VAL A 1 159 ? -9.062 46.500 13.020 1.00 52.00 159 VAL A C 1
ATOM 1264 O O . VAL A 1 159 ? -9.431 45.588 13.757 1.00 52.00 159 VAL A O 1
ATOM 1267 N N . HIS A 1 160 ? -9.129 47.781 13.388 1.00 49.28 160 HIS A N 1
ATOM 1268 C CA . HIS A 1 160 ? -9.865 48.212 14.575 1.00 49.28 160 HIS A CA 1
ATOM 1269 C C . HIS A 1 160 ? -11.342 47.840 14.404 1.00 49.28 160 HIS A C 1
ATOM 1271 O O . HIS A 1 160 ? -12.102 48.541 13.740 1.00 49.28 160 HIS A O 1
ATOM 1277 N N . THR A 1 161 ? -11.765 46.733 15.005 1.00 48.03 161 THR A N 1
ATOM 1278 C CA . THR A 1 161 ? -13.182 46.435 15.192 1.00 48.03 161 THR A CA 1
ATOM 1279 C C . THR A 1 161 ? -13.649 47.204 16.419 1.00 48.03 161 THR A C 1
ATOM 1281 O O . THR A 1 161 ? -13.366 46.814 17.553 1.00 48.03 161 THR A O 1
ATOM 1284 N N . ASN A 1 162 ? -14.341 48.322 16.198 1.00 42.22 162 ASN A N 1
ATOM 1285 C CA . ASN A 1 162 ? -15.115 48.983 17.242 1.00 42.22 162 ASN A CA 1
ATOM 1286 C C . ASN A 1 162 ? -16.214 48.013 17.695 1.00 42.22 162 ASN A C 1
ATOM 1288 O O . ASN A 1 162 ? -17.265 47.925 17.066 1.00 42.22 162 ASN A O 1
ATOM 1292 N N . PHE A 1 163 ? -15.965 47.262 18.766 1.00 42.50 163 PHE A N 1
ATOM 1293 C CA . PHE A 1 163 ? -17.012 46.521 19.457 1.00 42.50 163 PHE A CA 1
ATOM 1294 C C . PHE A 1 163 ? -17.908 47.532 20.170 1.00 42.50 163 PHE A C 1
ATOM 1296 O O . PHE A 1 163 ? -17.603 48.001 21.267 1.00 42.50 163 PHE A O 1
ATOM 1303 N N . THR A 1 164 ? -19.013 47.897 19.527 1.00 40.81 164 THR A N 1
ATOM 1304 C CA . THR A 1 164 ? -20.129 48.565 20.188 1.00 40.81 164 THR A CA 1
ATOM 1305 C C . THR A 1 164 ? -20.690 47.578 21.212 1.00 40.81 164 THR A C 1
ATOM 1307 O O . THR A 1 164 ? -21.204 46.522 20.844 1.00 40.81 164 THR A O 1
ATOM 1310 N N . LYS A 1 165 ? -20.537 47.879 22.507 1.00 40.31 165 LYS A N 1
ATOM 1311 C CA . LYS A 1 165 ? -21.274 47.191 23.574 1.00 40.31 165 LYS A CA 1
ATOM 1312 C C . LYS A 1 165 ? -22.764 47.352 23.273 1.00 40.31 165 LYS A C 1
ATOM 1314 O O . LYS A 1 165 ? -23.265 48.470 23.313 1.00 40.31 165 LYS A O 1
ATOM 1319 N N . MET A 1 166 ? -23.449 46.258 22.958 1.00 39.62 166 MET A N 1
ATOM 1320 C CA . MET A 1 166 ? -24.898 46.207 23.108 1.00 39.62 166 MET A CA 1
ATOM 1321 C C . MET A 1 166 ? -25.187 46.042 24.599 1.00 39.62 166 MET A C 1
ATOM 1323 O O . MET A 1 166 ? -24.776 45.044 25.199 1.00 39.62 166 MET A O 1
ATOM 1327 N N . ASP A 1 167 ? -25.827 47.054 25.184 1.00 44.06 167 ASP A N 1
ATOM 1328 C CA . ASP A 1 167 ? -26.485 46.945 26.481 1.00 44.06 167 ASP A CA 1
ATOM 1329 C C . ASP A 1 167 ? -27.485 45.787 26.435 1.00 44.06 167 ASP A C 1
ATOM 1331 O O . ASP A 1 167 ? -28.178 45.582 25.438 1.00 44.06 167 ASP A O 1
ATOM 1335 N N . LYS A 1 168 ? -27.508 44.992 27.506 1.00 47.78 168 LYS A N 1
ATOM 1336 C CA . LYS A 1 168 ? -28.569 44.016 27.736 1.00 47.78 168 LYS A CA 1
ATOM 1337 C C . LYS A 1 168 ? -29.697 44.725 28.471 1.00 47.78 168 LYS A C 1
ATOM 1339 O O . LYS A 1 168 ? -29.458 45.329 29.513 1.00 47.78 168 LYS A O 1
ATOM 1344 N N . ASP A 1 169 ? -30.869 44.615 27.868 1.00 46.00 169 ASP A N 1
ATOM 1345 C CA . ASP A 1 169 ? -32.103 45.332 28.143 1.00 46.00 169 ASP A CA 1
ATOM 1346 C C . ASP A 1 169 ? -32.611 45.287 29.589 1.00 46.00 169 ASP A C 1
ATOM 1348 O O . ASP A 1 169 ? -32.414 44.327 30.337 1.00 46.00 169 ASP A O 1
ATOM 1352 N N . GLU A 1 170 ? -33.352 46.354 29.888 1.00 38.09 170 GLU A N 1
ATOM 1353 C CA . GLU A 1 170 ? -34.556 46.386 30.712 1.00 38.09 170 GLU A CA 1
ATOM 1354 C C . GLU A 1 170 ? -35.327 45.048 30.729 1.00 38.09 170 GLU A C 1
ATOM 1356 O O . GLU A 1 170 ? -35.850 44.609 29.703 1.00 38.09 170 GLU A O 1
ATOM 1361 N N . LEU A 1 171 ? -35.464 44.455 31.922 1.00 33.09 171 LEU A N 1
ATOM 1362 C CA . LEU A 1 171 ? -36.754 44.031 32.487 1.00 33.09 171 LEU A CA 1
ATOM 1363 C C . LEU A 1 171 ? -36.659 43.871 34.012 1.00 33.09 171 LEU A C 1
ATOM 1365 O O . LEU A 1 171 ? -35.745 43.150 34.474 1.00 33.09 171 LEU A O 1
#